Protein AF-A0A7Y9FPH0-F1 (afdb_monomer_lite)

Secondary structure (DSSP, 8-state):
--------------------PPPGGGG--TTTT-STTSS-----B--TT-S--B------GGGG--

Sequence (66 aa):
MMRALGFSFMLITASAPAAAAQAPVDLVDPFMGTTGDRGQLSPAAAAPFGMVQLAPDTTTRQSYRL

pLDDT: mean 81.84, std 16.14, range [44.91, 98.38]

InterPro domains:
  IPR014718 Glycoside hydrolase-type carbohydrate-binding [G3DSA:2.70.98.10] (17-65)
  IPR041371 Glycosyl hydrolase family 92 N-terminal domain [PF17678] (27-60)

Foldseek 3Di:
DDDDDDDPPPDPDDDDPDDDDDDPVVVDDLCVQVPDPRNVHFSFDDDVVHPDTHGDDPDDPVNPDD

Organism: NCBI:txid152682

Structure (mmCIF, N/CA/C/O backbone):
data_AF-A0A7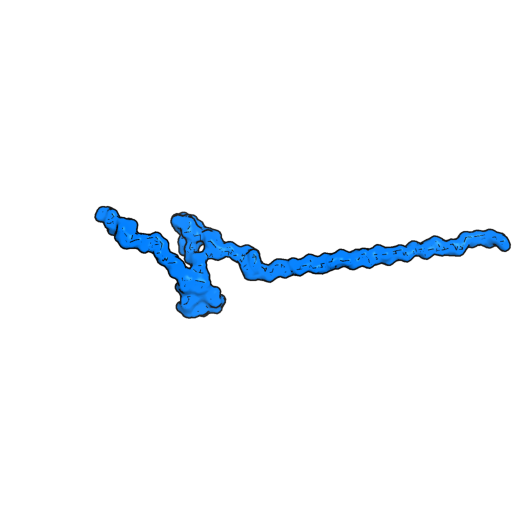Y9FPH0-F1
#
_entry.id   AF-A0A7Y9FPH0-F1
#
loop_
_atom_site.group_PDB
_atom_site.id
_atom_site.type_symbol
_atom_site.label_atom_id
_atom_site.label_alt_id
_atom_site.label_comp_id
_atom_site.label_asym_id
_atom_site.label_entity_id
_atom_site.label_seq_id
_atom_site.pdbx_PDB_ins_code
_atom_site.Cartn_x
_atom_site.Cartn_y
_atom_site.Cartn_z
_atom_site.occupancy
_atom_site.B_iso_or_equiv
_atom_site.auth_seq_id
_atom_site.auth_comp_id
_atom_site.auth_asym_id
_atom_site.auth_atom_id
_atom_site.pdbx_PDB_model_num
ATOM 1 N N . MET A 1 1 ? -61.990 17.573 43.995 1.00 52.88 1 MET A N 1
ATOM 2 C CA . MET A 1 1 ? -62.246 17.416 42.542 1.00 52.88 1 MET A CA 1
ATOM 3 C C . MET A 1 1 ? -61.515 18.535 41.814 1.00 52.88 1 MET A C 1
ATOM 5 O O . MET A 1 1 ? -61.545 19.633 42.348 1.00 52.88 1 MET A O 1
ATOM 9 N N . MET A 1 2 ? -60.897 18.247 40.651 1.00 44.91 2 MET A N 1
ATOM 10 C CA . MET A 1 2 ? -59.962 19.097 39.866 1.00 44.91 2 MET A CA 1
ATOM 11 C C . MET A 1 2 ? -58.528 19.130 40.452 1.00 44.91 2 MET A C 1
ATOM 13 O O . MET A 1 2 ? -58.388 19.349 41.644 1.00 44.91 2 MET A O 1
ATOM 17 N N . ARG A 1 3 ? -57.415 18.913 39.727 1.00 47.34 3 ARG A N 1
ATOM 18 C CA . ARG A 1 3 ? -57.145 18.852 38.277 1.00 47.34 3 ARG A CA 1
ATOM 19 C C . ARG A 1 3 ? -55.763 18.216 37.999 1.00 47.34 3 ARG A C 1
ATOM 21 O O . ARG A 1 3 ? -54.813 18.508 38.709 1.00 47.34 3 ARG A O 1
ATOM 28 N N . ALA A 1 4 ? -55.715 17.427 36.921 1.00 51.53 4 ALA A N 1
ATOM 29 C CA . ALA A 1 4 ? -54.573 17.098 36.055 1.00 51.53 4 ALA A CA 1
ATOM 30 C C . ALA A 1 4 ? -53.258 16.639 36.723 1.00 51.53 4 ALA A C 1
ATOM 32 O O . ALA A 1 4 ? -52.332 17.416 36.935 1.00 51.53 4 ALA A O 1
ATOM 33 N N . LEU A 1 5 ? -53.180 15.327 36.967 1.00 56.72 5 LEU A N 1
ATOM 34 C CA . LEU A 1 5 ? -51.944 14.595 37.232 1.00 56.72 5 LEU A CA 1
ATOM 35 C C . LEU A 1 5 ? -50.985 14.777 36.040 1.00 56.72 5 LEU A C 1
ATOM 37 O O . LEU A 1 5 ? -51.382 14.581 34.891 1.00 56.72 5 LEU A O 1
ATOM 41 N N . GLY A 1 6 ? -49.766 15.228 36.337 1.00 56.34 6 GLY A N 1
ATOM 42 C CA . GLY A 1 6 ? -48.785 15.718 35.374 1.00 56.34 6 GLY A CA 1
ATOM 43 C C . GLY A 1 6 ? -48.481 14.748 34.234 1.00 56.34 6 GLY A C 1
ATOM 44 O O . GLY A 1 6 ? -48.328 13.544 34.427 1.00 56.34 6 GLY A O 1
ATOM 45 N N . PHE A 1 7 ? -48.378 15.312 33.034 1.00 58.22 7 PHE A N 1
ATOM 46 C CA . PHE A 1 7 ? -47.915 14.627 31.836 1.00 58.22 7 PHE A CA 1
ATOM 47 C C . PHE A 1 7 ? -46.418 14.321 32.003 1.00 58.22 7 PHE A C 1
ATOM 49 O O . PHE A 1 7 ? -45.561 15.160 31.729 1.00 58.22 7 PHE A O 1
ATOM 56 N N . SER A 1 8 ? -46.098 13.133 32.513 1.00 63.22 8 SER A N 1
ATOM 57 C CA . SER A 1 8 ? -44.729 12.621 32.547 1.00 63.22 8 SER A CA 1
ATOM 58 C C . SER A 1 8 ? -44.238 12.421 31.114 1.00 63.22 8 SER A C 1
ATOM 60 O O . SER A 1 8 ? -44.632 11.475 30.434 1.00 63.22 8 SER A O 1
ATOM 62 N N . PHE A 1 9 ? -43.387 13.328 30.641 1.00 61.47 9 PHE A N 1
ATOM 63 C CA . PHE A 1 9 ? -42.688 13.196 29.368 1.00 61.47 9 PHE A CA 1
ATOM 64 C C . PHE A 1 9 ? -41.564 12.165 29.530 1.00 61.47 9 PHE A C 1
ATOM 66 O O . PHE A 1 9 ? -40.443 12.491 29.916 1.00 61.47 9 PHE A O 1
ATOM 73 N N . MET A 1 10 ? -41.887 10.889 29.310 1.00 69.25 10 MET A N 1
ATOM 74 C CA . MET A 1 10 ? -40.902 9.811 29.281 1.00 69.25 10 MET A CA 1
ATOM 75 C C . MET A 1 10 ? -40.117 9.902 27.969 1.00 69.25 10 MET A C 1
ATOM 77 O O . MET A 1 10 ? -40.591 9.497 26.909 1.00 69.25 10 MET A O 1
ATOM 81 N N . LEU A 1 11 ? -38.921 10.486 28.050 1.00 70.06 11 LEU A N 1
ATOM 82 C CA . LEU A 1 11 ? -37.984 10.606 26.939 1.00 70.06 11 LEU A CA 1
ATOM 83 C C . LEU A 1 11 ? -37.404 9.217 26.622 1.00 70.06 11 LEU A C 1
ATOM 85 O O . LEU A 1 11 ? -36.540 8.715 27.338 1.00 70.06 11 LEU A O 1
ATOM 89 N N . ILE A 1 12 ? -37.897 8.578 25.560 1.00 73.56 12 ILE A N 1
ATOM 90 C CA . ILE A 1 12 ? -37.298 7.357 25.010 1.00 73.56 12 ILE A CA 1
ATOM 91 C C . ILE A 1 12 ? -36.010 7.768 24.293 1.00 73.56 12 ILE A C 1
ATOM 93 O O . ILE A 1 12 ? -36.042 8.319 23.194 1.00 73.56 12 ILE A O 1
ATOM 97 N N . THR A 1 13 ? -34.862 7.514 24.916 1.00 72.00 13 THR A N 1
ATOM 98 C CA . THR A 1 13 ? -33.562 7.631 24.254 1.00 72.00 13 THR A CA 1
ATOM 99 C C . THR A 1 13 ? -33.348 6.388 23.395 1.00 72.00 13 THR A C 1
ATOM 101 O O . THR A 1 13 ? -32.976 5.330 23.902 1.00 72.00 13 THR A O 1
ATOM 104 N N . ALA A 1 14 ? -33.611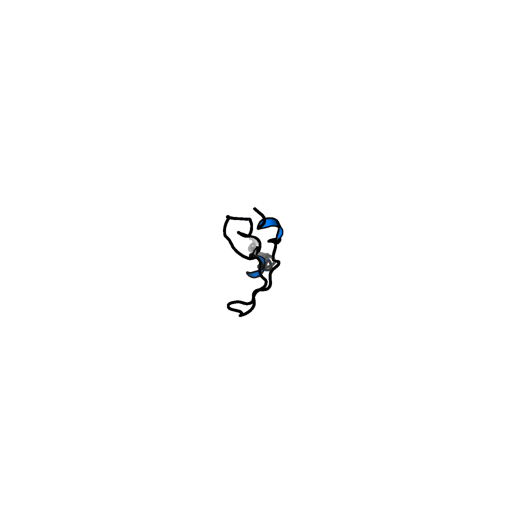 6.491 22.093 1.00 74.44 14 ALA A N 1
ATOM 105 C CA . ALA A 1 14 ? -33.229 5.456 21.141 1.00 74.44 14 ALA A CA 1
ATOM 106 C C . ALA A 1 14 ? -31.696 5.424 21.032 1.00 74.44 14 ALA A C 1
ATOM 108 O O . ALA A 1 14 ? -31.083 6.366 20.530 1.00 74.44 14 ALA A O 1
ATOM 109 N N . SER A 1 15 ? -31.065 4.358 21.525 1.00 75.75 15 SER A N 1
ATOM 110 C CA . SER A 1 15 ? -29.644 4.106 21.294 1.00 75.75 15 SER A CA 1
ATOM 111 C C . SER A 1 15 ? -29.454 3.705 19.830 1.00 75.75 15 SER A C 1
ATOM 113 O O . SER A 1 15 ? -29.875 2.617 19.431 1.00 75.75 15 SER A O 1
ATOM 115 N N . ALA A 1 16 ? -28.854 4.577 19.018 1.00 79.06 16 ALA A N 1
ATOM 116 C CA . ALA A 1 16 ? -28.444 4.207 17.667 1.00 79.06 16 ALA A CA 1
ATOM 117 C C . ALA A 1 16 ? -27.412 3.063 17.732 1.00 79.06 16 ALA A C 1
ATOM 119 O O . ALA A 1 16 ? -26.561 3.072 18.629 1.00 79.06 16 ALA A O 1
ATOM 120 N N . PRO A 1 17 ? -27.460 2.080 16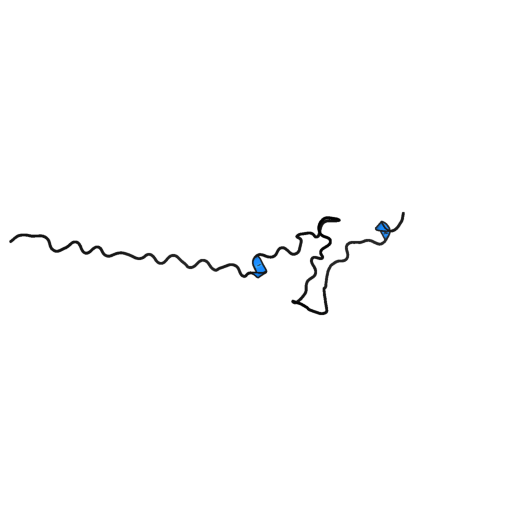.814 1.00 73.56 17 PRO A N 1
ATOM 121 C CA . PRO A 1 17 ? -26.420 1.066 16.747 1.00 73.56 17 PRO A CA 1
ATOM 122 C C . PRO A 1 17 ? -25.088 1.759 16.450 1.00 73.56 17 PRO A C 1
ATOM 124 O O . PRO A 1 17 ? -24.990 2.559 15.518 1.00 73.56 17 PRO A O 1
ATOM 127 N N . ALA A 1 18 ? -24.067 1.469 17.254 1.00 75.31 18 ALA A N 1
ATOM 128 C CA . ALA A 1 18 ? -22.716 1.918 16.963 1.00 75.31 18 ALA A CA 1
ATOM 129 C C . ALA A 1 18 ? -22.280 1.272 15.641 1.00 75.31 18 ALA A C 1
ATOM 131 O O . ALA A 1 18 ? -22.136 0.051 15.563 1.00 75.31 18 ALA A O 1
ATOM 132 N N . ALA A 1 19 ? -22.118 2.080 14.591 1.00 77.75 19 ALA A N 1
ATOM 133 C CA . ALA A 1 19 ? -21.518 1.610 13.353 1.00 77.75 19 ALA A CA 1
ATOM 134 C C . ALA A 1 19 ? -20.109 1.100 13.675 1.00 77.75 19 ALA A C 1
ATOM 136 O O . ALA A 1 19 ? -19.332 1.799 14.332 1.00 77.75 19 ALA A O 1
ATOM 137 N N . ALA A 1 20 ? -19.789 -0.119 13.241 1.00 80.50 20 ALA A N 1
ATOM 138 C CA . ALA A 1 20 ? -18.428 -0.618 13.335 1.00 80.50 20 ALA A CA 1
ATOM 139 C C . ALA A 1 20 ? -17.529 0.328 12.529 1.00 80.50 20 ALA A C 1
ATOM 141 O O . ALA A 1 20 ? -17.705 0.474 11.319 1.00 80.50 20 ALA A O 1
ATOM 142 N N . ALA A 1 21 ? -16.617 1.019 13.211 1.00 84.69 21 ALA A N 1
ATOM 143 C CA . ALA A 1 21 ? -15.648 1.868 12.541 1.00 84.69 21 ALA A CA 1
ATOM 144 C C . ALA A 1 21 ? -14.740 0.987 11.672 1.00 84.69 21 ALA A C 1
ATOM 146 O O . ALA A 1 21 ? -14.260 -0.048 12.136 1.00 84.69 21 ALA A O 1
ATOM 147 N N . GLN A 1 22 ? -14.516 1.395 10.421 1.00 91.38 22 GLN A N 1
ATOM 148 C CA . GLN A 1 22 ? -13.549 0.737 9.541 1.00 91.38 22 GLN A CA 1
ATOM 149 C C . GLN A 1 22 ? -12.167 0.772 10.189 1.00 91.38 22 GLN A C 1
ATOM 151 O O . GLN A 1 22 ? -11.778 1.787 10.781 1.00 91.38 22 GLN A O 1
ATOM 156 N N . ALA A 1 23 ? -11.418 -0.326 10.082 1.00 94.50 23 ALA A N 1
ATOM 157 C CA . ALA A 1 23 ? -10.048 -0.312 10.556 1.00 94.50 23 ALA A CA 1
ATOM 158 C C . ALA A 1 23 ? -9.233 0.630 9.651 1.00 94.50 23 ALA A C 1
ATOM 160 O O . ALA A 1 23 ? -9.483 0.687 8.447 1.00 94.50 23 ALA A O 1
ATOM 161 N N . PRO A 1 24 ? -8.229 1.354 10.175 1.00 94.00 24 PRO A N 1
ATOM 162 C CA . PRO A 1 24 ? -7.421 2.255 9.350 1.00 94.00 24 PRO A CA 1
ATOM 163 C C . PRO A 1 24 ? -6.776 1.577 8.131 1.00 94.00 24 PRO A C 1
ATOM 165 O O . PRO A 1 24 ? -6.591 2.220 7.104 1.00 94.00 24 PRO A O 1
ATOM 168 N N . VAL A 1 25 ? -6.466 0.279 8.228 1.00 94.94 25 VAL A N 1
ATOM 169 C CA . VAL A 1 25 ? -5.923 -0.520 7.117 1.00 94.94 25 VAL A CA 1
ATOM 170 C C . VAL A 1 25 ? -6.909 -0.664 5.953 1.00 94.94 25 VAL A C 1
ATOM 172 O O . VAL A 1 25 ? -6.480 -0.682 4.805 1.00 94.94 25 VAL A O 1
ATOM 175 N N . ASP A 1 26 ? -8.216 -0.673 6.226 1.00 95.38 26 ASP A N 1
ATOM 176 C CA . ASP A 1 26 ? -9.266 -0.806 5.206 1.00 95.38 26 ASP A CA 1
ATOM 177 C C . ASP A 1 26 ? -9.418 0.468 4.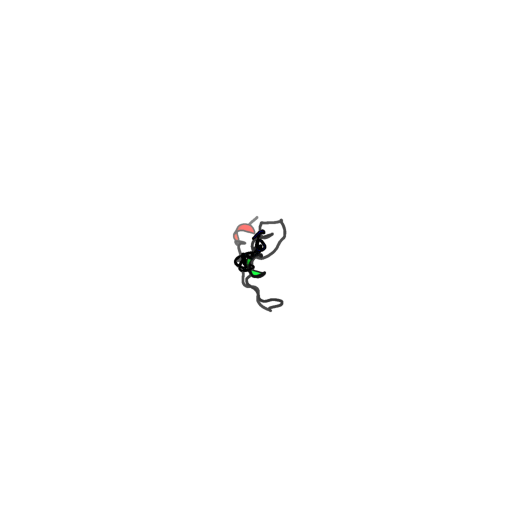356 1.00 95.38 26 ASP A C 1
ATOM 179 O O . ASP A 1 26 ? -10.124 0.470 3.350 1.00 95.38 26 ASP A O 1
ATOM 183 N N . LEU A 1 27 ? -8.782 1.569 4.769 1.00 96.25 27 LEU A N 1
ATOM 184 C CA . LEU A 1 27 ? -8.802 2.852 4.066 1.00 96.25 27 LEU A CA 1
ATOM 185 C C . LEU A 1 27 ? -7.627 3.013 3.085 1.00 96.25 27 LEU A C 1
ATOM 187 O O . LEU A 1 27 ? -7.568 4.015 2.374 1.00 96.25 27 LEU A O 1
ATOM 191 N N . VAL A 1 28 ? -6.678 2.070 3.057 1.00 95.44 28 VAL A N 1
ATOM 192 C CA . VAL A 1 28 ? -5.458 2.158 2.241 1.00 95.44 28 VAL A CA 1
ATOM 193 C C . VAL A 1 28 ? -5.649 1.444 0.902 1.00 95.44 28 VAL A C 1
ATOM 195 O O . VAL A 1 28 ? -5.911 0.245 0.869 1.00 95.44 28 VAL A O 1
ATOM 198 N N . ASP A 1 29 ? -5.439 2.164 -0.203 1.00 97.31 29 ASP A N 1
ATOM 199 C CA . ASP A 1 29 ? -5.344 1.587 -1.551 1.00 97.31 29 ASP A CA 1
ATOM 200 C C . ASP A 1 29 ? -3.865 1.453 -1.977 1.00 97.31 29 ASP A C 1
ATOM 202 O O . ASP A 1 29 ? -3.226 2.470 -2.270 1.00 97.31 29 ASP A O 1
ATOM 206 N N . PRO A 1 30 ? -3.297 0.230 -2.035 1.00 95.75 30 PRO A N 1
ATOM 207 C CA . PRO A 1 30 ? -1.895 0.015 -2.395 1.00 95.75 30 PRO A CA 1
ATOM 208 C C . PRO A 1 30 ? -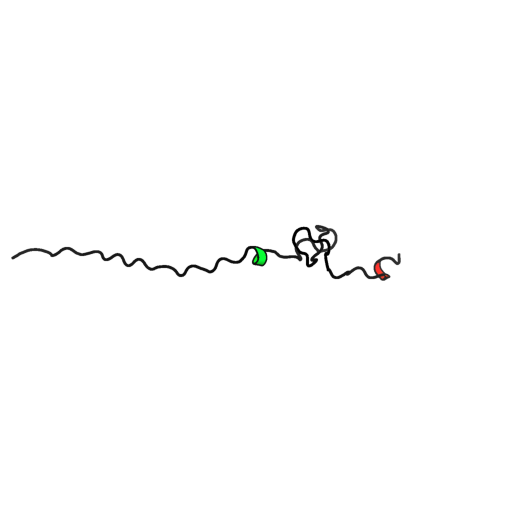1.589 0.303 -3.872 1.00 95.75 30 PRO A C 1
ATOM 210 O O . PRO A 1 30 ? -0.419 0.395 -4.239 1.00 95.75 30 PRO A O 1
ATOM 213 N N . PHE A 1 31 ? -2.602 0.446 -4.731 1.00 96.56 31 PHE A N 1
ATOM 214 C CA . PHE A 1 31 ? -2.407 0.730 -6.154 1.00 96.56 31 PHE A CA 1
ATOM 215 C C . PHE A 1 31 ? -2.340 2.225 -6.469 1.00 96.56 31 PHE A C 1
ATOM 217 O O . PHE A 1 31 ? -1.959 2.601 -7.585 1.00 96.56 31 PHE A O 1
ATOM 224 N N . MET A 1 32 ? -2.648 3.093 -5.505 1.00 97.00 32 MET A N 1
ATOM 225 C CA . MET A 1 32 ? -2.515 4.536 -5.673 1.00 97.00 32 MET A CA 1
ATOM 226 C C . MET A 1 32 ? -1.064 4.908 -6.034 1.00 97.00 32 MET A C 1
ATOM 228 O O . MET A 1 32 ? -0.123 4.581 -5.319 1.00 97.00 32 MET A O 1
ATOM 232 N N . GLY A 1 33 ? -0.878 5.597 -7.165 1.00 96.25 33 GLY A N 1
ATOM 233 C CA . GLY A 1 33 ? 0.437 6.024 -7.669 1.00 96.25 33 GLY A CA 1
ATOM 234 C C . GLY A 1 33 ? 1.163 5.011 -8.566 1.00 96.25 33 GLY A C 1
ATOM 235 O O . GLY A 1 33 ? 2.038 5.386 -9.333 1.00 96.25 33 GLY A O 1
ATOM 236 N N . THR A 1 34 ? 0.744 3.745 -8.600 1.00 94.81 34 THR A N 1
ATOM 237 C CA . THR A 1 34 ? 1.482 2.670 -9.304 1.00 94.81 34 THR A CA 1
ATOM 238 C C . THR A 1 34 ? 1.471 2.748 -10.842 1.00 94.81 34 THR A C 1
ATOM 240 O O . THR A 1 34 ? 2.110 1.944 -11.519 1.00 94.81 34 THR A O 1
ATOM 243 N N . THR A 1 35 ? 0.741 3.697 -11.437 1.00 92.94 35 THR A N 1
ATOM 244 C CA . THR A 1 35 ? 0.593 3.803 -12.897 1.00 92.94 35 THR A CA 1
ATOM 245 C C . THR A 1 35 ? 1.701 4.645 -13.526 1.00 92.94 35 THR A C 1
ATOM 247 O O . THR A 1 35 ? 1.638 5.874 -13.492 1.00 92.94 35 THR A O 1
ATOM 250 N N . GLY A 1 36 ? 2.653 3.993 -14.201 1.00 86.69 36 GLY A N 1
ATOM 251 C CA . GLY A 1 36 ? 3.667 4.659 -15.028 1.00 86.69 36 GLY A CA 1
ATOM 252 C C . GLY A 1 36 ? 4.390 5.786 -14.283 1.00 86.69 36 GLY A C 1
ATOM 253 O O . GLY A 1 36 ? 4.769 5.629 -13.128 1.00 86.69 36 GLY A O 1
ATOM 254 N N . ASP A 1 37 ? 4.540 6.949 -14.923 1.00 88.56 37 ASP A N 1
ATOM 255 C CA . ASP A 1 37 ? 5.251 8.097 -14.341 1.00 88.56 37 ASP A CA 1
ATOM 256 C C . ASP A 1 37 ? 4.389 8.995 -13.439 1.00 88.56 37 ASP A C 1
ATOM 258 O O . ASP A 1 37 ? 4.417 10.223 -13.517 1.00 88.56 37 ASP A O 1
ATOM 262 N N . ARG A 1 38 ? 3.542 8.386 -12.600 1.00 89.56 38 ARG A N 1
ATOM 263 C CA . ARG A 1 38 ? 2.546 9.102 -11.782 1.00 89.56 38 ARG A CA 1
ATOM 264 C C . ARG A 1 38 ? 2.611 8.736 -10.308 1.00 89.56 38 ARG A C 1
ATOM 266 O O . ARG A 1 38 ? 1.591 8.474 -9.679 1.00 89.56 38 ARG A O 1
ATOM 273 N N . GLY A 1 39 ? 3.815 8.802 -9.759 1.00 84.12 39 GLY A N 1
ATOM 274 C CA . GLY A 1 39 ? 4.069 8.475 -8.363 1.00 84.12 39 GLY A CA 1
ATOM 275 C C . GLY A 1 39 ? 4.580 7.058 -8.235 1.00 84.12 39 GLY A C 1
ATOM 276 O O . GLY A 1 39 ? 3.899 6.257 -7.623 1.00 84.12 39 GLY A O 1
ATOM 277 N N . GLN A 1 40 ? 5.771 6.841 -8.812 1.00 91.94 40 GLN A N 1
ATOM 278 C CA . GLN A 1 40 ? 6.668 5.671 -8.875 1.00 91.94 40 GLN A CA 1
ATOM 279 C C . GLN A 1 40 ? 6.737 4.810 -7.590 1.00 91.94 40 GLN A C 1
ATOM 281 O O . GLN A 1 40 ? 7.798 4.585 -7.008 1.00 91.94 40 GLN A O 1
ATOM 286 N N . LEU A 1 41 ? 5.581 4.368 -7.117 1.00 94.44 41 LEU A N 1
ATOM 287 C CA . LEU A 1 41 ? 5.336 3.630 -5.894 1.00 94.44 41 LEU A CA 1
ATOM 288 C C . LEU A 1 41 ? 5.054 2.178 -6.261 1.00 94.44 41 LEU A C 1
ATOM 290 O O . LEU A 1 41 ? 4.547 1.870 -7.341 1.00 94.44 41 LEU A O 1
ATOM 294 N N . SER A 1 42 ? 5.385 1.283 -5.339 1.00 94.00 42 SER A N 1
ATOM 295 C CA . SER A 1 42 ? 5.180 -0.152 -5.496 1.00 94.00 42 SER A CA 1
ATOM 296 C C . SER A 1 42 ? 3.999 -0.615 -4.639 1.00 94.00 42 SER A C 1
ATOM 298 O O . SER A 1 42 ? 3.953 -0.242 -3.465 1.00 94.00 42 SER A O 1
ATOM 300 N N . PRO A 1 43 ? 3.094 -1.476 -5.150 1.00 96.94 43 PRO A N 1
ATOM 301 C CA . PRO A 1 43 ? 2.022 -2.088 -4.360 1.00 96.94 43 PRO A CA 1
ATOM 302 C C . PRO A 1 43 ? 2.539 -3.268 -3.510 1.00 96.94 43 PRO A C 1
ATOM 304 O O . PRO A 1 43 ? 1.836 -4.259 -3.313 1.00 96.94 43 PRO A O 1
ATOM 307 N N . ALA A 1 44 ? 3.800 -3.222 -3.071 1.00 97.19 44 ALA A N 1
ATOM 308 C CA . ALA A 1 44 ? 4.447 -4.324 -2.375 1.00 97.19 44 ALA A CA 1
ATOM 309 C C . ALA A 1 44 ? 3.740 -4.660 -1.058 1.00 97.19 44 ALA A C 1
ATOM 311 O O . ALA A 1 44 ? 3.424 -3.777 -0.261 1.00 97.19 44 ALA A O 1
ATOM 312 N N . ALA A 1 45 ? 3.586 -5.953 -0.776 1.00 97.50 45 ALA A N 1
ATOM 313 C CA . ALA A 1 45 ? 3.227 -6.402 0.560 1.00 97.50 45 ALA A CA 1
ATOM 314 C C . ALA A 1 45 ? 4.449 -6.254 1.482 1.00 97.50 45 ALA A C 1
ATOM 316 O O . ALA A 1 45 ? 5.501 -6.853 1.229 1.00 97.50 45 ALA A O 1
ATOM 317 N N . ALA A 1 46 ? 4.310 -5.456 2.543 1.00 96.12 46 ALA A N 1
ATOM 318 C CA . ALA A 1 46 ? 5.381 -5.173 3.494 1.00 96.12 46 ALA A CA 1
ATOM 319 C C . ALA A 1 46 ? 4.840 -4.900 4.905 1.00 96.12 46 ALA A C 1
ATOM 321 O O . ALA A 1 46 ? 3.759 -4.339 5.080 1.00 96.12 46 ALA A O 1
ATOM 322 N N . ALA A 1 47 ? 5.624 -5.270 5.919 1.00 97.06 47 ALA A N 1
ATOM 323 C CA . ALA A 1 47 ? 5.412 -4.795 7.284 1.00 97.06 47 ALA A CA 1
ATOM 324 C C . ALA A 1 47 ? 6.009 -3.383 7.452 1.00 97.06 47 ALA A C 1
ATOM 326 O O . ALA A 1 47 ? 6.961 -3.043 6.738 1.00 97.06 47 ALA A O 1
ATOM 327 N N . PRO A 1 48 ? 5.531 -2.571 8.414 1.00 96.69 48 PRO A N 1
ATOM 328 C CA . PRO A 1 48 ? 6.139 -1.275 8.705 1.00 96.69 48 PRO A CA 1
ATOM 329 C C . PR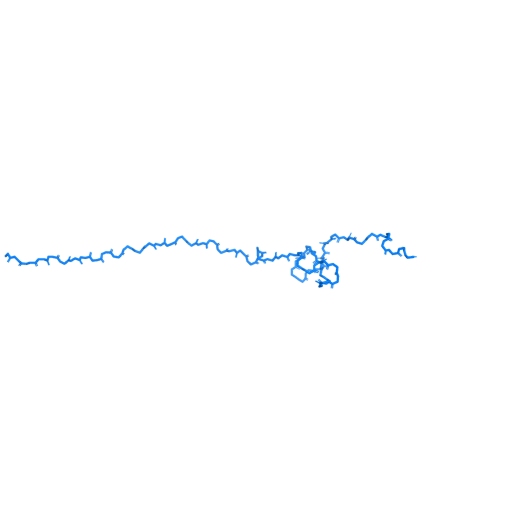O A 1 48 ? 7.639 -1.419 9.004 1.00 96.69 48 PRO A C 1
ATOM 331 O O . PRO A 1 48 ? 8.019 -2.145 9.921 1.00 96.69 48 PRO A O 1
ATOM 334 N N . PHE A 1 49 ? 8.484 -0.744 8.215 1.00 97.06 49 PHE A N 1
ATOM 335 C CA . PHE A 1 49 ? 9.957 -0.793 8.303 1.00 97.06 49 PHE A CA 1
ATOM 336 C C . PHE A 1 49 ? 10.575 -2.198 8.148 1.00 97.06 49 PHE A C 1
ATOM 338 O O . PHE A 1 49 ? 11.695 -2.446 8.596 1.00 97.06 49 PHE A O 1
ATOM 345 N N . GLY A 1 50 ? 9.852 -3.133 7.524 1.00 96.94 50 GLY A N 1
ATOM 346 C CA . GLY A 1 50 ? 10.336 -4.489 7.281 1.00 96.94 50 GLY A CA 1
ATOM 347 C C . GLY A 1 50 ? 11.478 -4.541 6.263 1.00 96.94 50 GLY A C 1
ATOM 348 O O . GLY A 1 50 ? 11.568 -3.717 5.357 1.00 96.94 50 GLY A O 1
ATOM 349 N N . MET A 1 51 ? 12.334 -5.560 6.374 1.00 98.38 51 MET A N 1
ATOM 350 C CA . MET A 1 51 ? 13.441 -5.773 5.428 1.00 98.38 51 MET A CA 1
ATOM 351 C C . MET A 1 51 ? 12.979 -6.244 4.040 1.00 98.38 51 MET A C 1
ATOM 353 O O . MET A 1 51 ? 13.730 -6.131 3.075 1.00 98.38 51 MET A O 1
ATOM 357 N N . VAL A 1 52 ? 11.773 -6.809 3.939 1.00 97.38 52 VAL A N 1
ATOM 358 C CA . VAL A 1 52 ? 11.266 -7.447 2.718 1.00 97.38 52 VAL A CA 1
ATOM 359 C C . VAL A 1 52 ? 10.043 -6.698 2.200 1.00 97.38 52 VAL A C 1
ATOM 361 O O . VAL A 1 52 ? 9.097 -6.458 2.948 1.00 97.38 52 VAL A O 1
ATOM 364 N N . GLN A 1 53 ? 10.069 -6.390 0.902 1.00 97.38 53 GLN A N 1
ATOM 365 C CA . GLN A 1 53 ? 8.956 -5.839 0.131 1.00 97.38 53 GLN A CA 1
ATOM 366 C C . GLN A 1 53 ? 8.706 -6.768 -1.061 1.00 97.38 53 GLN A C 1
ATOM 368 O O . GLN A 1 53 ? 9.484 -6.776 -2.015 1.00 97.38 53 GLN A O 1
ATOM 373 N N . LEU A 1 54 ? 7.665 -7.598 -0.986 1.00 97.00 54 LEU A N 1
ATOM 374 C CA . LEU A 1 54 ? 7.345 -8.565 -2.039 1.00 97.00 54 LEU A CA 1
ATOM 375 C C . LEU A 1 54 ? 6.290 -7.978 -2.986 1.00 97.00 54 LEU A C 1
ATOM 377 O O . LEU A 1 54 ? 5.188 -7.651 -2.550 1.00 97.00 54 LEU A O 1
ATOM 381 N N . ALA A 1 55 ? 6.623 -7.858 -4.272 1.00 94.88 55 ALA A N 1
ATOM 382 C CA . ALA A 1 55 ? 5.774 -7.257 -5.303 1.00 94.88 55 ALA A CA 1
ATOM 383 C C . ALA A 1 55 ? 5.937 -7.967 -6.661 1.00 94.88 55 ALA A C 1
ATOM 385 O O . ALA A 1 55 ? 6.976 -8.590 -6.897 1.00 94.88 55 ALA A O 1
ATOM 386 N N . PRO A 1 56 ? 4.949 -7.865 -7.569 1.00 93.12 56 PRO A N 1
ATOM 387 C CA . PRO A 1 56 ? 5.127 -8.261 -8.963 1.00 93.12 56 PRO A CA 1
ATOM 388 C C . PRO A 1 56 ? 6.092 -7.314 -9.698 1.00 93.12 56 PRO A C 1
ATOM 390 O O . PRO A 1 56 ? 6.022 -6.099 -9.526 1.00 93.12 56 PRO A O 1
ATOM 393 N N . ASP A 1 57 ? 6.947 -7.868 -10.564 1.00 92.25 57 ASP A N 1
ATOM 394 C CA . ASP A 1 57 ? 7.733 -7.099 -11.538 1.00 92.25 57 ASP A CA 1
ATOM 395 C C . ASP A 1 57 ? 7.026 -7.140 -12.896 1.00 92.25 57 ASP A C 1
ATOM 397 O O . ASP A 1 57 ? 6.882 -8.196 -13.516 1.00 92.25 57 ASP A O 1
ATOM 401 N N . THR A 1 58 ? 6.537 -5.984 -13.335 1.00 87.94 58 THR A N 1
ATOM 402 C CA . THR A 1 58 ? 5.787 -5.842 -14.586 1.00 87.94 58 THR A CA 1
ATOM 403 C C . THR A 1 58 ? 6.668 -5.438 -15.766 1.00 87.94 58 THR A C 1
ATOM 405 O O . THR A 1 58 ? 6.172 -5.353 -16.892 1.00 87.94 58 THR A O 1
ATOM 408 N N . THR A 1 59 ? 7.966 -5.192 -15.556 1.00 82.62 59 THR A N 1
ATOM 409 C CA . THR A 1 59 ? 8.880 -4.850 -16.648 1.00 82.62 59 THR A CA 1
ATOM 410 C C . THR A 1 59 ? 9.327 -6.119 -17.355 1.00 82.62 59 THR A C 1
ATOM 412 O O . THR A 1 59 ? 10.077 -6.937 -16.829 1.00 82.62 59 THR A O 1
ATOM 415 N N . THR A 1 60 ? 8.908 -6.285 -18.606 1.00 68.62 60 THR A N 1
ATOM 416 C CA . THR A 1 60 ? 9.400 -7.400 -19.422 1.00 68.62 60 THR A CA 1
ATOM 417 C C . THR A 1 60 ? 10.757 -7.047 -20.034 1.00 68.62 60 THR A C 1
ATOM 419 O O . THR A 1 60 ? 11.015 -5.895 -20.384 1.00 68.62 60 THR A O 1
ATOM 422 N N . ARG A 1 61 ? 11.639 -8.032 -20.247 1.00 62.41 61 ARG A N 1
ATOM 423 C CA . ARG A 1 61 ? 12.931 -7.800 -20.932 1.00 62.41 61 ARG A CA 1
ATOM 424 C C . ARG A 1 61 ? 12.792 -7.234 -22.351 1.00 62.41 61 ARG A C 1
ATOM 426 O O . ARG A 1 61 ? 13.747 -6.669 -22.874 1.00 62.41 61 ARG A O 1
ATOM 433 N N . GLN A 1 62 ? 11.624 -7.376 -22.976 1.00 61.56 62 GLN A N 1
ATOM 434 C CA . GLN A 1 62 ? 11.351 -6.825 -24.301 1.00 61.56 62 GLN A CA 1
ATOM 435 C C . GLN A 1 62 ? 11.275 -5.292 -24.292 1.00 61.56 62 GLN A C 1
ATOM 437 O O . GLN A 1 62 ? 11.666 -4.666 -25.270 1.00 61.56 62 GLN A O 1
ATOM 442 N N . SER A 1 63 ? 10.886 -4.690 -23.166 1.00 60.12 63 SER A N 1
ATOM 443 C CA . SER A 1 63 ? 10.809 -3.233 -22.978 1.00 60.12 63 SER A CA 1
ATOM 444 C C . SER A 1 63 ? 12.162 -2.513 -23.096 1.00 60.12 63 SER A C 1
ATOM 446 O O . SER A 1 63 ? 12.183 -1.295 -23.214 1.00 60.12 63 SER A O 1
ATOM 448 N N . TYR A 1 64 ? 13.286 -3.246 -23.048 1.00 56.97 64 TYR A N 1
ATOM 449 C CA . TYR A 1 64 ? 14.650 -2.699 -23.117 1.00 56.97 64 TYR A CA 1
ATOM 450 C C . TYR A 1 64 ? 15.340 -2.934 -24.476 1.00 56.97 64 TYR A C 1
ATOM 452 O O . TYR A 1 64 ? 16.509 -2.591 -24.643 1.00 56.97 64 TYR A O 1
ATOM 460 N N . ARG A 1 65 ? 14.653 -3.546 -25.455 1.00 55.00 65 ARG A N 1
ATOM 461 C CA . ARG A 1 65 ? 15.143 -3.643 -26.839 1.00 55.00 65 ARG A CA 1
ATOM 462 C C . ARG A 1 65 ? 14.660 -2.429 -27.632 1.00 55.00 65 ARG A C 1
ATOM 464 O O . ARG A 1 65 ? 13.599 -2.482 -28.249 1.00 55.00 65 ARG A O 1
ATOM 471 N N . LEU A 1 66 ? 15.447 -1.359 -27.569 1.00 60.06 66 LEU A N 1
ATOM 472 C CA . LEU A 1 66 ? 15.485 -0.315 -28.595 1.00 60.06 66 LEU A CA 1
ATOM 473 C C . LEU A 1 66 ? 16.463 -0.727 -29.700 1.00 60.06 66 LEU A C 1
ATOM 475 O O . LEU A 1 66 ? 17.478 -1.382 -29.359 1.00 60.06 66 LEU A O 1
#

Radius of gyration: 29.62 Å; chains: 1; bounding box: 78×28×71 Å